Protein AF-A0A7J6JL37-F1 (afdb_monomer_lite)

Foldseek 3Di:
DLVVVCVVCVVVCVPDDADPQAWQKAKPQGGLQVFDAPDPPDRGHRDPVRVSRSQVRRPRNVVVVVVCVVVVHDIDMDTDRDDPVVVVVLVVLQVVVVVVVVVVLVVPQDPVDPVSVQCVVQDKDWDWDQDPVVRDIDTDDIFRDAPPTPDDPVVDDRPVCVCVRVVVVVPVDDDDDDDD

Organism: Colletotrichum fructicola (strain Nara gc5) (NCBI:txid1213859)

Sequence (180 aa):
MAEDLHDEIAPALSTLHFPPEGFFVRLDACSPKDGAHKVPGKISLHSVDEIILRLVTSGRCRAALEDCLDSMKTVELFFLPFDPRAQNAIIRRICQQAEHIRQQILADLKSEDENDRIMMAQGMSFDLLYDKDTRTVELVELNPFGVRSPCGSCLFQWIRDREVLYDENEKETVEFRVSY

Structure (mmCIF, N/CA/C/O backbone):
data_AF-A0A7J6JL37-F1
#
_entry.id   AF-A0A7J6JL37-F1
#
loop_
_atom_site.group_PDB
_atom_site.id
_atom_site.type_symbol
_atom_site.label_atom_id
_atom_site.label_alt_id
_atom_site.label_comp_id
_atom_site.label_asym_id
_atom_site.label_entity_id
_atom_site.label_seq_id
_atom_site.pdbx_PDB_ins_code
_atom_site.Cartn_x
_atom_site.Cartn_y
_atom_site.Cartn_z
_atom_si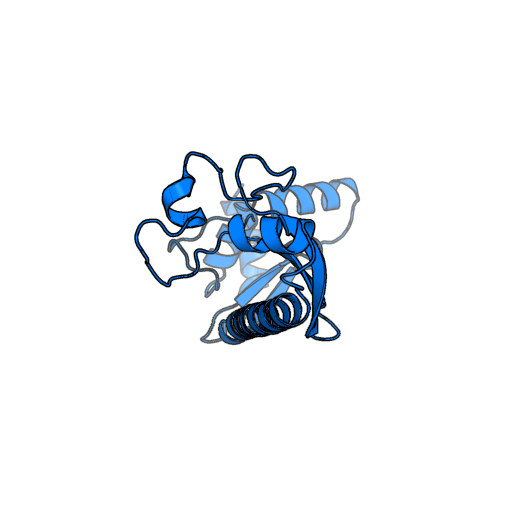te.occupancy
_atom_site.B_iso_or_equiv
_atom_site.auth_seq_id
_atom_site.auth_comp_id
_atom_site.auth_asym_id
_atom_site.auth_atom_id
_atom_site.pdbx_PDB_model_num
ATOM 1 N N . MET A 1 1 ? -23.858 12.704 21.040 1.00 52.47 1 MET A N 1
ATOM 2 C CA . MET A 1 1 ? -23.576 11.702 19.986 1.00 52.47 1 MET A CA 1
ATOM 3 C C . MET A 1 1 ? -22.281 10.935 20.244 1.00 52.47 1 MET A C 1
ATOM 5 O O . MET A 1 1 ? -22.341 9.721 20.315 1.00 52.47 1 MET A O 1
ATOM 9 N N . ALA A 1 2 ? -21.117 11.593 20.396 1.00 54.53 2 ALA A N 1
ATOM 10 C CA . ALA A 1 2 ? -19.869 10.888 20.742 1.00 54.53 2 ALA A CA 1
ATOM 11 C C . ALA A 1 2 ? -19.822 10.408 22.208 1.00 54.53 2 ALA A C 1
ATOM 13 O O . ALA A 1 2 ? -19.283 9.340 22.469 1.00 54.53 2 ALA A O 1
ATOM 14 N N . GLU A 1 3 ? -20.401 11.178 23.138 1.00 60.69 3 GLU A N 1
ATOM 15 C CA . GLU A 1 3 ? -20.552 10.783 24.549 1.00 60.69 3 GLU A CA 1
ATOM 16 C C . GLU A 1 3 ? -21.524 9.604 24.695 1.00 60.69 3 GLU A C 1
ATOM 18 O O . GLU A 1 3 ? -21.158 8.599 25.285 1.00 60.69 3 GLU A O 1
ATOM 23 N N . ASP A 1 4 ? -22.686 9.658 24.032 1.00 63.25 4 ASP A N 1
ATOM 24 C CA . ASP A 1 4 ? -23.671 8.561 24.060 1.00 63.25 4 ASP A CA 1
ATOM 25 C C . ASP A 1 4 ? -23.084 7.230 23.547 1.00 63.25 4 ASP A C 1
ATOM 27 O O . ASP A 1 4 ? -23.298 6.173 24.132 1.00 63.25 4 ASP A O 1
ATOM 31 N N . LEU A 1 5 ? -22.280 7.280 22.476 1.00 67.44 5 LEU A N 1
ATOM 32 C CA . LEU A 1 5 ? -21.619 6.088 21.941 1.00 67.44 5 LEU A CA 1
ATOM 33 C C . LEU A 1 5 ? -20.508 5.572 22.870 1.00 67.44 5 LEU A C 1
ATOM 35 O O . LEU A 1 5 ? -20.237 4.372 22.910 1.00 67.44 5 LEU A O 1
ATOM 39 N N . HIS A 1 6 ? -19.843 6.469 23.603 1.00 74.06 6 HIS A N 1
ATOM 40 C CA . HIS A 1 6 ? -18.856 6.077 24.607 1.00 74.06 6 HIS A CA 1
ATOM 41 C C . HIS A 1 6 ? -19.534 5.329 25.753 1.00 74.06 6 HIS A C 1
ATOM 43 O O . HIS A 1 6 ? -19.103 4.224 26.068 1.00 74.06 6 HIS A O 1
ATOM 49 N N . ASP A 1 7 ? -20.643 5.851 26.272 1.00 77.81 7 ASP A N 1
ATOM 50 C CA . ASP A 1 7 ? -21.394 5.231 27.368 1.00 77.81 7 ASP A CA 1
ATOM 51 C C . ASP A 1 7 ? -21.949 3.842 27.001 1.00 77.81 7 ASP A C 1
ATOM 53 O O . ASP A 1 7 ? -22.002 2.951 27.852 1.00 77.81 7 ASP A O 1
ATOM 57 N N . GLU A 1 8 ? -22.310 3.615 25.734 1.00 80.50 8 GLU A N 1
ATOM 58 C CA . GLU A 1 8 ? -22.810 2.317 25.259 1.00 80.50 8 GLU A CA 1
ATOM 59 C C . GLU A 1 8 ? -21.693 1.306 24.947 1.00 80.50 8 GLU A C 1
ATOM 61 O O . GLU A 1 8 ? -21.805 0.123 25.284 1.00 80.50 8 GLU A O 1
ATOM 66 N N . ILE A 1 9 ? -20.603 1.744 24.307 1.00 79.88 9 ILE A N 1
ATOM 67 C CA . ILE A 1 9 ? -19.547 0.843 23.816 1.00 79.88 9 ILE A CA 1
ATOM 68 C C . ILE A 1 9 ? -18.460 0.609 24.870 1.00 79.88 9 ILE A C 1
ATOM 70 O O . ILE A 1 9 ? -17.932 -0.502 24.976 1.00 79.88 9 ILE A O 1
ATOM 74 N N . ALA A 1 10 ? -18.109 1.618 25.671 1.00 83.56 10 ALA A N 1
ATOM 75 C CA . ALA A 1 10 ? -17.022 1.510 26.640 1.00 83.56 10 ALA A CA 1
ATOM 76 C C . ALA A 1 10 ? -17.220 0.366 27.652 1.00 83.56 10 ALA A C 1
ATOM 78 O O . ALA A 1 10 ? -16.242 -0.346 27.900 1.00 83.56 10 ALA A O 1
ATOM 79 N N . PRO A 1 11 ? -18.432 0.091 28.184 1.00 87.19 11 PRO A N 1
ATOM 80 C CA . PRO A 1 11 ? -18.655 -1.062 29.056 1.00 87.19 11 PRO A CA 1
ATOM 81 C C . PRO A 1 11 ? -18.328 -2.395 28.375 1.00 87.19 11 PRO A C 1
ATOM 83 O O . PRO A 1 11 ? -17.673 -3.241 28.985 1.00 87.19 11 PRO A O 1
ATOM 86 N N . ALA A 1 12 ? -18.704 -2.567 27.103 1.00 84.38 12 ALA A N 1
ATOM 87 C CA . ALA A 1 12 ? -18.429 -3.786 26.339 1.00 84.38 12 ALA A CA 1
ATOM 88 C C . ALA A 1 12 ? -16.930 -3.979 26.050 1.00 84.38 12 ALA A C 1
ATOM 90 O O . ALA A 1 12 ? -16.456 -5.108 25.937 1.00 84.38 12 ALA A O 1
ATOM 91 N N . LEU A 1 13 ? -16.173 -2.882 25.962 1.00 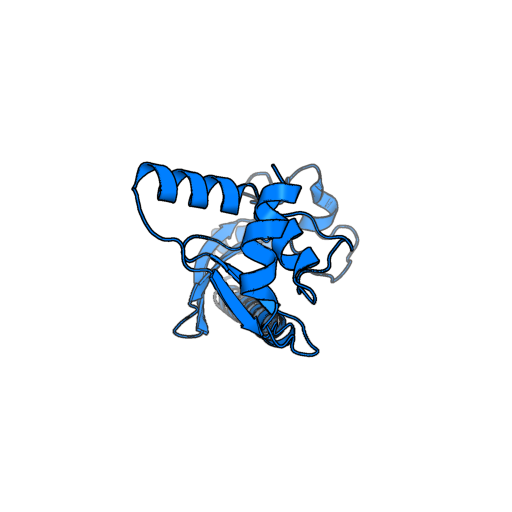87.31 13 LEU A N 1
ATOM 92 C CA . LEU A 1 13 ? -14.727 -2.901 25.731 1.00 87.31 13 LEU A CA 1
ATOM 93 C C . LEU A 1 13 ? -13.901 -2.886 27.027 1.00 87.31 13 LEU A C 1
ATOM 95 O O . LEU A 1 13 ? -12.692 -3.106 26.984 1.00 87.31 13 LEU A O 1
ATOM 99 N N . SER A 1 14 ? -14.530 -2.650 28.180 1.00 84.06 14 SER A N 1
ATOM 100 C CA . SER A 1 14 ? -13.848 -2.495 29.473 1.00 84.06 14 SER A CA 1
ATOM 101 C C . SER A 1 14 ? -13.103 -3.751 29.933 1.00 84.06 14 SER A C 1
ATOM 103 O O . SER A 1 14 ? -12.135 -3.656 30.684 1.00 84.06 14 SER A O 1
ATOM 105 N N . THR A 1 15 ? -13.512 -4.927 29.450 1.00 87.38 15 THR A N 1
ATOM 106 C CA . THR A 1 15 ? -12.888 -6.218 29.769 1.00 87.38 15 THR A CA 1
ATOM 107 C C . THR A 1 15 ? -11.709 -6.563 28.856 1.00 87.38 15 THR A C 1
ATOM 109 O O . THR A 1 15 ? -11.147 -7.654 28.973 1.00 87.38 15 THR A O 1
ATOM 112 N N . LEU A 1 16 ? -11.341 -5.687 27.915 1.00 89.94 16 LEU A N 1
ATOM 113 C CA . LEU A 1 16 ? -10.196 -5.913 27.037 1.00 89.94 16 LEU A CA 1
ATOM 114 C C . LEU A 1 16 ? -8.883 -5.855 27.822 1.00 89.94 16 LEU A C 1
ATOM 116 O O . LEU A 1 16 ? -8.544 -4.849 28.444 1.00 89.94 16 LEU A O 1
ATOM 120 N N . HIS A 1 17 ? -8.092 -6.919 27.710 1.00 92.44 17 HIS A N 1
ATOM 121 C CA . HIS A 1 17 ? -6.711 -6.931 28.179 1.00 92.44 17 HIS A CA 1
ATOM 122 C C . HIS A 1 17 ? -5.791 -6.433 27.066 1.00 92.44 17 HIS A C 1
ATOM 124 O O . HIS A 1 17 ? -5.578 -7.128 26.074 1.00 92.44 17 HIS A O 1
ATOM 130 N N . PHE A 1 18 ? -5.248 -5.228 27.230 1.00 92.44 18 PHE A N 1
ATOM 131 C CA . PHE A 1 18 ? -4.352 -4.626 26.247 1.00 92.44 18 PHE A CA 1
ATOM 132 C C . PHE A 1 18 ? -2.961 -5.266 26.316 1.00 92.44 18 PHE A C 1
ATOM 134 O O . PHE A 1 18 ? -2.345 -5.260 27.387 1.00 92.44 18 PHE A O 1
ATOM 141 N N . PRO A 1 19 ? -2.436 -5.801 25.201 1.00 91.81 19 PRO A N 1
ATOM 142 C CA . PRO A 1 19 ? -1.064 -6.274 25.166 1.00 91.81 19 PRO A CA 1
ATOM 143 C C . PRO A 1 19 ? -0.088 -5.079 25.161 1.00 91.81 19 PRO A C 1
ATOM 145 O O . PRO A 1 19 ? -0.471 -3.984 24.737 1.00 91.81 19 PRO A O 1
ATOM 148 N N . PRO A 1 20 ? 1.177 -5.257 25.591 1.00 89.56 20 PRO A N 1
ATOM 149 C CA . PRO A 1 20 ? 2.173 -4.178 25.631 1.00 89.56 20 PRO A CA 1
ATOM 150 C C . PRO A 1 20 ? 2.395 -3.467 24.288 1.00 89.56 20 PRO A C 1
ATOM 152 O O . PRO A 1 20 ? 2.701 -2.278 24.246 1.00 89.56 20 PRO A O 1
ATOM 155 N N . GLU A 1 21 ? 2.251 -4.189 23.182 1.00 86.94 21 GLU A N 1
ATOM 156 C CA . GLU A 1 21 ? 2.358 -3.686 21.813 1.00 86.94 21 GLU A CA 1
ATOM 157 C C . GLU A 1 21 ? 1.120 -2.892 21.342 1.00 86.94 21 GLU A C 1
ATOM 159 O O . GLU A 1 21 ? 1.200 -2.127 20.373 1.00 86.94 21 GLU A O 1
ATOM 164 N N . GLY A 1 22 ? 0.004 -3.001 22.066 1.00 92.44 22 GLY A N 1
ATOM 165 C CA . GLY A 1 22 ? -1.302 -2.444 21.724 1.00 92.44 22 GLY A CA 1
ATOM 166 C C . GLY A 1 22 ? -2.086 -3.317 20.745 1.00 92.44 22 GLY A C 1
ATOM 167 O O . GLY A 1 22 ? -1.633 -4.371 20.306 1.00 92.44 22 GLY A O 1
ATOM 168 N N . PHE A 1 23 ? -3.283 -2.873 20.380 1.00 92.56 23 PHE A N 1
ATOM 169 C CA . PHE A 1 23 ? -4.135 -3.542 19.405 1.00 92.56 23 PHE A CA 1
ATOM 170 C C . PHE A 1 23 ? -4.086 -2.871 18.031 1.00 92.56 23 PHE A C 1
ATOM 172 O O . PHE A 1 23 ? -4.043 -1.644 17.906 1.00 92.56 23 PHE A O 1
ATOM 179 N N . PHE A 1 24 ? -4.170 -3.698 16.993 1.00 90.62 24 PHE A N 1
ATOM 180 C CA . PHE A 1 24 ? -4.738 -3.346 15.703 1.00 90.62 24 PHE A CA 1
ATOM 181 C C . PHE A 1 24 ? -6.228 -3.699 15.725 1.00 90.62 24 PHE A C 1
ATOM 183 O O . PHE A 1 24 ? -6.597 -4.863 15.888 1.00 90.62 24 PHE A O 1
ATOM 190 N N . VAL A 1 25 ? -7.076 -2.686 15.565 1.00 90.88 25 VAL A N 1
ATOM 191 C CA . VAL A 1 25 ? -8.534 -2.846 15.564 1.00 90.88 25 VAL A CA 1
ATOM 192 C C . VAL A 1 25 ? -9.068 -2.715 14.147 1.00 90.88 25 VAL A C 1
ATOM 194 O O . VAL A 1 25 ? -8.570 -1.903 13.361 1.00 90.88 25 VAL A O 1
ATOM 197 N N . ARG A 1 26 ? -10.076 -3.514 13.801 1.00 93.38 26 ARG A N 1
ATOM 198 C CA . ARG A 1 26 ? -10.789 -3.404 12.526 1.00 93.38 26 ARG A CA 1
ATOM 199 C C . ARG A 1 26 ? -12.223 -3.899 12.637 1.00 93.38 26 ARG A C 1
ATOM 201 O O . ARG A 1 26 ? -12.514 -4.764 13.455 1.00 93.38 26 ARG A O 1
ATOM 208 N N . LEU A 1 27 ? -13.065 -3.390 11.752 1.00 92.06 27 LEU A N 1
ATOM 209 C CA . LEU A 1 27 ? -14.316 -4.032 11.383 1.00 92.06 27 LEU A CA 1
ATOM 210 C C . LEU A 1 27 ? -14.033 -5.185 10.404 1.00 92.06 27 LEU A C 1
ATOM 212 O O . LEU A 1 27 ? -12.929 -5.305 9.844 1.00 92.06 27 LEU A O 1
ATOM 216 N N . ASP A 1 28 ? -15.039 -6.011 10.166 1.00 88.25 28 ASP A N 1
ATOM 217 C CA . ASP A 1 28 ? -15.080 -6.977 9.067 1.00 88.25 28 ASP A CA 1
ATOM 218 C C . ASP A 1 28 ? -14.755 -6.303 7.719 1.00 88.25 28 ASP A C 1
ATOM 220 O O . ASP A 1 28 ? -13.791 -6.690 7.046 1.00 88.25 28 ASP A O 1
ATOM 224 N N . ALA A 1 29 ? -15.446 -5.209 7.392 1.00 86.25 29 ALA A N 1
ATOM 225 C CA . ALA A 1 29 ? -15.321 -4.507 6.117 1.00 86.25 29 ALA A CA 1
ATOM 226 C C . ALA A 1 29 ? -14.062 -3.625 6.004 1.00 86.25 29 ALA A C 1
ATOM 228 O O . ALA A 1 29 ? -13.511 -3.450 4.914 1.00 86.25 29 ALA A O 1
ATOM 229 N N . CYS A 1 30 ? -13.569 -3.046 7.107 1.00 86.38 30 CYS A N 1
ATOM 230 C CA . CYS A 1 30 ? -12.476 -2.071 7.042 1.00 86.38 30 CYS A CA 1
ATOM 231 C C . CYS A 1 30 ? -11.680 -1.911 8.343 1.00 86.38 30 CYS A C 1
ATOM 233 O O . CYS A 1 30 ? -12.139 -2.223 9.431 1.00 86.38 30 CYS A O 1
ATOM 235 N N . SER A 1 31 ? -10.484 -1.325 8.239 1.00 88.12 31 SER A N 1
ATOM 236 C CA . SER A 1 31 ? -9.704 -0.847 9.392 1.00 88.12 31 SER A CA 1
ATOM 237 C C . SER A 1 31 ? -9.827 0.679 9.517 1.00 88.12 31 SER A C 1
ATOM 239 O O . SER A 1 31 ? -9.707 1.352 8.486 1.00 88.12 31 SER A O 1
ATOM 241 N N . PRO A 1 32 ? -9.972 1.239 10.734 1.00 90.69 32 PRO A N 1
ATOM 242 C CA . PRO A 1 32 ? -10.157 2.668 10.971 1.00 90.69 32 PRO A CA 1
ATOM 243 C C . PRO A 1 32 ? -8.841 3.458 10.897 1.00 90.69 32 PRO A C 1
ATOM 245 O O . PRO A 1 32 ? -8.641 4.418 11.629 1.00 90.69 32 PRO A O 1
ATOM 248 N N . LYS A 1 33 ? -7.882 3.030 10.071 1.00 84.94 33 LYS A N 1
ATOM 249 C CA . LYS A 1 33 ? -6.519 3.590 10.002 1.00 84.94 33 LYS A CA 1
ATOM 250 C C . LYS A 1 33 ? -6.479 5.086 9.637 1.00 84.94 33 LYS A C 1
ATOM 252 O O . LYS A 1 33 ? -5.521 5.762 9.998 1.00 84.94 33 LYS A O 1
ATOM 257 N N . ASP A 1 34 ? -7.516 5.581 8.965 1.00 84.88 34 ASP A N 1
ATOM 258 C CA . ASP A 1 34 ? -7.767 6.988 8.619 1.00 84.88 34 ASP A CA 1
ATOM 259 C C . ASP A 1 34 ? -8.355 7.809 9.780 1.00 84.88 34 ASP A C 1
ATOM 261 O O . ASP A 1 34 ? -8.358 9.036 9.729 1.00 84.88 34 ASP A O 1
ATOM 265 N N . GLY A 1 35 ? -8.837 7.146 10.834 1.00 87.06 35 GLY A N 1
ATOM 266 C CA . GLY A 1 35 ? -9.336 7.801 12.035 1.00 87.06 35 GLY A CA 1
ATOM 267 C C . GLY A 1 35 ? -8.232 8.529 12.802 1.00 87.06 35 GLY A C 1
ATOM 268 O O . GLY A 1 35 ? -7.050 8.164 12.750 1.00 87.06 35 GLY A O 1
ATOM 269 N N . ALA A 1 36 ? -8.637 9.541 13.561 1.00 88.69 36 ALA A N 1
ATOM 270 C CA . ALA A 1 36 ? -7.770 10.378 14.369 1.00 88.69 36 ALA A CA 1
ATOM 271 C C . ALA A 1 36 ? -7.030 9.579 15.450 1.00 88.69 36 ALA A C 1
ATOM 273 O O . ALA A 1 36 ? -7.523 8.593 16.001 1.00 88.69 36 ALA A O 1
ATOM 274 N N . HIS A 1 37 ? -5.840 10.062 15.797 1.00 86.25 37 HIS A N 1
ATOM 275 C CA . HIS A 1 37 ? -5.043 9.524 16.887 1.00 86.25 37 HIS A CA 1
ATOM 276 C C . HIS A 1 37 ? -4.523 10.660 17.766 1.00 86.25 37 HIS A C 1
ATOM 278 O O . HIS A 1 37 ? -4.131 11.706 17.253 1.00 86.25 37 HIS A O 1
ATOM 284 N N . LYS A 1 38 ? -4.480 10.451 19.091 1.00 82.12 38 LYS A N 1
ATOM 285 C CA . LYS A 1 38 ? -3.964 11.459 20.040 1.00 82.12 38 LYS A CA 1
ATOM 286 C C . LYS A 1 38 ? -2.484 11.781 19.796 1.00 82.12 38 LYS A C 1
ATOM 288 O O . LYS A 1 38 ? -2.035 12.889 20.057 1.00 82.12 38 LYS A O 1
ATOM 293 N N . VAL A 1 39 ? -1.739 10.801 19.284 1.00 79.19 39 VAL A N 1
ATOM 294 C CA . VAL A 1 39 ? -0.323 10.920 18.910 1.00 79.19 39 VAL A CA 1
ATOM 295 C C . VAL A 1 39 ? -0.188 10.742 17.393 1.00 79.19 39 VAL A C 1
ATOM 297 O O . VAL A 1 39 ? -0.487 9.644 16.914 1.00 79.19 39 VAL A O 1
ATOM 300 N N . PRO A 1 40 ? 0.258 11.761 16.634 1.00 72.50 40 PRO A N 1
ATOM 301 C CA . PRO A 1 40 ? 0.489 11.639 15.195 1.00 72.50 40 PRO A CA 1
ATOM 302 C C . PRO A 1 40 ? 1.436 10.479 14.857 1.00 72.50 40 PRO A C 1
ATOM 304 O O . PRO A 1 40 ? 2.432 10.262 15.542 1.00 72.50 40 PRO A O 1
ATOM 307 N N . GLY A 1 41 ? 1.115 9.709 13.815 1.00 70.69 41 GLY A N 1
ATOM 308 C CA . GLY A 1 41 ? 1.929 8.575 13.351 1.00 70.69 41 GLY A CA 1
ATOM 309 C C . GLY A 1 41 ? 1.819 7.287 14.180 1.00 70.69 41 GLY A C 1
ATOM 310 O O . GLY A 1 41 ? 2.239 6.232 13.709 1.00 70.69 41 GLY A O 1
ATOM 311 N N . LYS A 1 42 ? 1.214 7.315 15.376 1.00 80.06 42 LYS A N 1
ATOM 312 C CA . LYS A 1 42 ? 0.947 6.095 16.152 1.00 80.06 42 LYS A CA 1
ATOM 313 C C . LYS A 1 42 ? -0.289 5.379 15.591 1.00 80.06 42 LYS A C 1
ATOM 315 O O . LYS A 1 42 ? -1.341 5.983 15.380 1.00 80.06 42 LYS A O 1
ATOM 320 N N . ILE A 1 43 ? -0.141 4.083 15.322 1.00 80.12 43 ILE A N 1
ATOM 321 C CA . ILE A 1 43 ? -1.185 3.238 14.713 1.00 80.12 43 ILE A CA 1
ATOM 322 C C . ILE A 1 43 ? -1.694 2.124 15.634 1.00 80.12 43 ILE A C 1
ATOM 324 O O . ILE A 1 43 ? -2.765 1.584 15.375 1.00 80.12 43 ILE A O 1
ATOM 328 N N . SER A 1 44 ? -0.971 1.812 16.713 1.00 90.38 44 SER A N 1
ATOM 329 C CA . SER A 1 44 ? -1.411 0.858 17.733 1.00 90.38 44 SER A CA 1
ATOM 330 C C . SER A 1 44 ? -2.239 1.534 18.819 1.00 90.38 44 SER A C 1
ATOM 332 O O . SER A 1 44 ? -1.941 2.662 19.215 1.00 90.38 44 SER A O 1
ATOM 334 N N . LEU A 1 45 ? -3.268 0.835 19.301 1.00 92.69 45 LEU A N 1
ATOM 335 C CA . LEU A 1 45 ? -4.254 1.353 20.251 1.00 92.69 45 LEU A CA 1
ATOM 336 C C . LEU A 1 45 ? -4.081 0.680 21.618 1.00 92.69 45 LEU A C 1
ATOM 338 O O . LEU A 1 45 ? -4.034 -0.543 21.715 1.00 92.69 45 LEU A O 1
ATOM 342 N N . HIS A 1 46 ? -3.971 1.480 22.671 1.00 93.56 46 HIS A N 1
ATOM 343 C CA . HIS A 1 46 ? -3.586 1.068 24.029 1.00 93.56 46 HIS A CA 1
ATOM 344 C C . HIS A 1 46 ? -4.668 1.356 25.070 1.00 93.56 46 HIS A C 1
ATOM 346 O O . HIS A 1 46 ? -4.468 1.102 26.255 1.00 93.56 46 HIS A O 1
ATOM 352 N N . SER A 1 47 ? -5.808 1.903 24.654 1.00 92.44 47 SER A N 1
ATOM 353 C CA . SER A 1 47 ? -6.948 2.123 25.537 1.00 92.44 47 SER A CA 1
ATOM 354 C C . SER A 1 47 ? -8.272 2.070 24.785 1.00 92.44 47 SER A C 1
ATOM 356 O O . SER A 1 47 ? -8.327 2.243 23.566 1.00 92.44 47 SER A O 1
ATOM 358 N N . VAL A 1 48 ? -9.355 1.866 25.538 1.00 92.25 48 VAL A N 1
ATOM 359 C CA . VAL A 1 48 ? -10.730 1.917 25.023 1.00 92.25 48 VAL A CA 1
ATOM 360 C C . VAL A 1 48 ? -11.022 3.279 24.388 1.00 92.25 48 VAL A C 1
ATOM 362 O O . VAL A 1 48 ? -11.571 3.333 23.292 1.00 92.25 48 VAL A O 1
ATOM 365 N N . ASP A 1 49 ? -10.560 4.373 24.998 1.00 90.69 49 ASP A N 1
ATOM 366 C CA . ASP A 1 49 ? -10.720 5.720 24.437 1.00 90.69 49 ASP A CA 1
ATOM 367 C C . ASP A 1 49 ? -10.005 5.891 23.095 1.00 90.69 49 ASP A C 1
ATOM 369 O O . ASP A 1 49 ? -10.529 6.550 22.199 1.00 90.69 49 ASP A O 1
ATOM 373 N N . GLU A 1 50 ? -8.799 5.328 22.943 1.00 91.88 50 GLU A N 1
ATOM 374 C CA . GLU A 1 50 ? -8.086 5.352 21.662 1.00 91.88 50 GLU A CA 1
ATOM 375 C C . GLU A 1 50 ? -8.860 4.564 20.595 1.00 91.88 50 GLU A C 1
ATOM 377 O O . GLU A 1 50 ? -8.934 5.011 19.451 1.00 91.88 50 GLU A O 1
ATOM 382 N N . ILE A 1 51 ? -9.485 3.441 20.965 1.00 92.12 51 ILE A N 1
ATOM 383 C CA . ILE A 1 51 ? -10.324 2.630 20.070 1.00 92.12 51 ILE A CA 1
ATOM 384 C C . ILE A 1 51 ? -11.572 3.397 19.640 1.00 92.12 51 ILE A C 1
ATOM 386 O O . ILE A 1 51 ? -11.815 3.532 18.440 1.00 92.12 51 ILE A O 1
ATOM 390 N N . ILE A 1 52 ? -12.332 3.932 20.596 1.00 90.94 52 ILE A N 1
ATOM 391 C CA . ILE A 1 52 ? -13.564 4.678 20.321 1.00 90.94 52 ILE A CA 1
ATOM 392 C C . ILE A 1 52 ? -13.242 5.897 19.463 1.00 90.94 52 ILE A C 1
ATOM 394 O O . ILE A 1 52 ? -13.829 6.048 18.394 1.00 90.94 52 ILE A O 1
ATOM 398 N N . LEU A 1 53 ? -12.256 6.712 19.861 1.00 91.38 53 LEU A N 1
ATOM 399 C CA . LEU A 1 53 ? -11.830 7.882 19.091 1.00 91.38 53 LEU A CA 1
ATOM 400 C C . LEU A 1 53 ? -11.496 7.499 17.649 1.00 91.38 53 LEU A C 1
ATOM 402 O O . LEU A 1 53 ? -11.932 8.173 16.715 1.00 91.38 53 LEU A O 1
ATOM 406 N N . ARG A 1 54 ? -10.742 6.413 17.458 1.00 91.62 54 ARG A N 1
ATOM 407 C CA . ARG A 1 54 ? -10.319 5.973 16.132 1.00 91.62 54 ARG A CA 1
ATOM 408 C C . ARG A 1 54 ? -11.500 5.516 15.274 1.00 91.62 54 ARG A C 1
ATOM 410 O O . ARG A 1 54 ? -11.566 5.887 14.105 1.00 91.62 54 ARG A O 1
ATOM 417 N N . LEU A 1 55 ? -12.430 4.750 15.842 1.00 91.06 55 LEU A N 1
ATOM 418 C CA . LEU A 1 55 ? -13.620 4.267 15.137 1.00 91.06 55 LEU A CA 1
ATOM 419 C C . LEU A 1 55 ? -14.547 5.421 14.733 1.00 91.06 55 LEU A C 1
ATOM 421 O O . LEU A 1 55 ? -14.922 5.511 13.566 1.00 91.06 55 LEU A O 1
ATOM 425 N N . VAL A 1 56 ? -14.870 6.336 15.655 1.00 90.62 56 VAL A N 1
ATOM 426 C CA . VAL A 1 56 ? -15.861 7.407 15.405 1.00 90.62 56 VAL A CA 1
ATOM 427 C C . VAL A 1 56 ? -15.361 8.501 14.465 1.00 90.62 56 VAL A C 1
ATOM 429 O O . VAL A 1 56 ? -16.154 9.214 13.848 1.00 90.62 56 VAL A O 1
ATOM 432 N N . THR A 1 57 ? -14.042 8.651 14.346 1.00 91.94 57 THR A N 1
ATOM 433 C CA . THR A 1 57 ? -13.422 9.645 13.457 1.00 91.94 57 THR A CA 1
ATOM 434 C C . THR A 1 57 ? -13.002 9.074 12.105 1.00 91.94 57 THR A C 1
ATOM 436 O O . THR A 1 57 ? -12.650 9.848 11.219 1.00 91.94 57 THR A O 1
ATOM 439 N N . SER A 1 58 ? -13.057 7.753 11.915 1.00 92.75 58 SER A N 1
ATOM 440 C CA . SER A 1 58 ? -12.763 7.116 10.629 1.00 92.75 58 SER A CA 1
ATOM 441 C C . SER A 1 58 ? -13.942 7.269 9.666 1.00 92.75 58 SER A C 1
ATOM 443 O O . SER A 1 58 ? -15.065 6.846 9.953 1.00 92.75 58 SER A O 1
ATOM 445 N N . GLY A 1 59 ? -13.682 7.835 8.486 1.00 91.75 59 GLY A N 1
ATOM 446 C CA . GLY A 1 59 ? -14.670 7.909 7.409 1.00 91.75 59 GLY A CA 1
ATOM 447 C C . GLY A 1 59 ? -14.995 6.526 6.844 1.00 91.75 59 GLY A C 1
ATOM 448 O O . GLY A 1 59 ? -16.135 6.266 6.466 1.00 91.75 59 GLY A O 1
ATOM 449 N N . ARG A 1 60 ? -14.018 5.611 6.860 1.00 90.75 60 ARG A N 1
ATOM 450 C CA . ARG A 1 60 ? -14.190 4.218 6.417 1.00 90.75 60 ARG A CA 1
ATOM 451 C C . ARG A 1 60 ? -15.128 3.445 7.338 1.00 90.75 60 ARG A C 1
ATOM 453 O O . ARG A 1 60 ? -16.029 2.771 6.852 1.00 90.75 60 ARG A O 1
ATOM 460 N N . CYS A 1 61 ? -14.945 3.571 8.653 1.00 93.06 61 CYS A N 1
ATOM 461 C CA . CYS A 1 61 ? -15.854 2.950 9.613 1.00 93.06 61 CYS A CA 1
ATOM 462 C C . CYS A 1 61 ? -17.246 3.562 9.552 1.00 93.06 61 CYS A C 1
ATOM 464 O O . CYS A 1 61 ? -18.209 2.811 9.609 1.00 93.06 61 CYS A O 1
ATOM 466 N N . ARG A 1 62 ? -17.369 4.883 9.368 1.00 92.62 62 ARG A N 1
ATOM 467 C CA . ARG A 1 62 ? -18.679 5.510 9.155 1.00 92.62 62 ARG A CA 1
ATOM 468 C C . ARG A 1 62 ? -19.411 4.887 7.967 1.00 92.62 62 ARG A C 1
ATOM 470 O O . ARG A 1 62 ? -20.516 4.401 8.151 1.00 92.62 62 ARG A O 1
ATOM 477 N N . ALA A 1 63 ? -18.767 4.831 6.801 1.00 91.00 63 ALA A N 1
ATOM 478 C CA . ALA A 1 63 ? -19.372 4.256 5.602 1.00 91.00 63 ALA A CA 1
ATOM 479 C C . ALA A 1 63 ? -19.750 2.775 5.787 1.00 91.00 63 ALA A C 1
ATOM 481 O O . ALA A 1 63 ? -20.825 2.355 5.375 1.00 91.00 63 ALA A O 1
ATOM 482 N N . ALA A 1 64 ? -18.890 1.984 6.439 1.00 90.88 64 ALA A N 1
ATOM 483 C CA . ALA A 1 64 ? -19.176 0.577 6.719 1.00 90.88 64 ALA A CA 1
ATOM 484 C C . ALA A 1 64 ? -20.359 0.394 7.686 1.00 90.88 64 ALA A C 1
ATOM 486 O O . ALA A 1 64 ? -21.180 -0.499 7.495 1.00 90.88 64 ALA A O 1
ATOM 487 N N . LEU A 1 65 ? -20.455 1.234 8.720 1.00 90.19 65 LEU A N 1
ATOM 488 C CA . LEU A 1 65 ? -21.555 1.194 9.683 1.00 90.19 65 LEU A CA 1
ATOM 489 C C . LEU A 1 65 ? -22.873 1.673 9.060 1.00 90.19 65 LEU A C 1
ATOM 491 O O . LEU A 1 65 ? -23.905 1.072 9.334 1.00 90.19 65 LEU A O 1
ATOM 495 N N . GLU A 1 66 ? -22.843 2.701 8.208 1.00 92.06 66 GLU A N 1
ATOM 496 C CA . GLU A 1 66 ? -24.005 3.158 7.431 1.00 92.06 66 GLU A CA 1
ATOM 497 C C . GLU A 1 66 ? -24.537 2.036 6.523 1.00 92.06 66 GLU A C 1
ATOM 499 O O . GLU A 1 66 ? -25.723 1.722 6.583 1.00 92.06 66 GLU A O 1
ATOM 504 N N . ASP A 1 67 ? -23.661 1.340 5.789 1.00 90.38 67 ASP A N 1
ATOM 505 C CA . ASP A 1 67 ? -24.049 0.185 4.961 1.00 90.38 67 ASP A CA 1
ATOM 506 C C . ASP A 1 67 ? -24.639 -0.970 5.792 1.00 90.38 67 ASP A C 1
ATOM 508 O O . ASP A 1 67 ? -25.621 -1.605 5.394 1.00 90.38 67 ASP A O 1
ATOM 512 N N . CYS A 1 68 ? -24.081 -1.226 6.981 1.00 90.62 68 CYS A N 1
ATOM 513 C CA . CYS A 1 68 ? -24.616 -2.229 7.903 1.00 90.62 68 CYS A CA 1
ATOM 514 C C . CYS A 1 68 ? -26.008 -1.852 8.421 1.00 90.62 68 CYS A C 1
ATOM 516 O O . CYS A 1 68 ? -26.869 -2.727 8.513 1.00 90.62 68 CYS A O 1
ATOM 518 N N . LEU A 1 69 ? -26.239 -0.574 8.736 1.00 90.12 69 LEU A N 1
ATOM 519 C CA . LEU A 1 69 ? -27.540 -0.069 9.177 1.00 90.12 69 LEU A CA 1
ATOM 520 C C . LEU A 1 69 ? -28.583 -0.184 8.062 1.00 90.12 69 LEU A C 1
ATOM 522 O O . LEU A 1 69 ? -29.664 -0.723 8.301 1.00 90.12 69 LEU A O 1
ATOM 526 N N . ASP A 1 70 ? -28.239 0.236 6.845 1.00 91.38 70 ASP A N 1
ATOM 527 C CA . ASP A 1 70 ? -29.121 0.145 5.676 1.00 91.38 70 ASP A CA 1
ATOM 528 C C . ASP A 1 70 ? -29.457 -1.313 5.334 1.00 91.38 70 ASP A C 1
ATOM 530 O O . ASP A 1 70 ? -30.595 -1.649 4.995 1.00 91.38 70 ASP A O 1
ATOM 534 N N . SER A 1 71 ? -28.475 -2.205 5.475 1.00 91.38 71 SER A N 1
ATOM 535 C CA . SER A 1 71 ? -28.619 -3.637 5.202 1.00 91.38 71 SER A CA 1
ATOM 536 C C . SER A 1 71 ? -29.150 -4.456 6.385 1.00 91.38 71 SER A C 1
ATOM 538 O O . SER A 1 71 ? -29.313 -5.670 6.237 1.00 91.38 71 SER A O 1
ATOM 540 N N . MET A 1 72 ? -29.388 -3.844 7.551 1.00 91.00 72 MET A N 1
ATOM 541 C CA . MET A 1 72 ? -29.743 -4.526 8.808 1.00 91.00 72 MET A CA 1
ATOM 542 C C . MET A 1 72 ? -28.794 -5.689 9.160 1.00 91.00 72 MET A C 1
ATOM 544 O O . MET A 1 72 ? -29.222 -6.761 9.598 1.00 91.00 72 MET A O 1
ATOM 548 N N . LYS A 1 73 ? -27.490 -5.493 8.944 1.00 90.62 73 LYS A N 1
ATOM 549 C CA . LYS A 1 73 ? -26.436 -6.466 9.255 1.00 90.62 73 LYS A CA 1
ATOM 550 C C . LYS A 1 73 ? -25.715 -6.098 10.542 1.00 90.62 73 LYS A C 1
ATOM 552 O O . LYS A 1 73 ? -25.557 -4.930 10.886 1.00 90.62 73 LYS A O 1
ATOM 557 N N . THR A 1 74 ? -25.240 -7.119 11.242 1.00 87.88 74 THR A N 1
ATOM 558 C CA . THR A 1 74 ? -24.321 -6.940 12.366 1.00 87.88 74 THR A CA 1
ATOM 559 C C . THR A 1 74 ? -22.923 -6.636 11.853 1.00 87.88 74 THR A C 1
ATOM 561 O O . THR A 1 74 ? -22.483 -7.250 10.884 1.00 87.88 74 THR A O 1
ATOM 564 N N . VAL A 1 75 ? -22.212 -5.759 12.554 1.00 86.56 75 VAL A N 1
ATOM 565 C CA . VAL A 1 75 ? -20.789 -5.504 12.327 1.00 86.56 75 VAL A CA 1
ATOM 566 C C . VAL A 1 75 ? -19.964 -6.258 13.368 1.00 86.56 75 VAL A C 1
ATOM 568 O O . VAL A 1 75 ? -20.297 -6.256 14.554 1.00 86.56 75 VAL A O 1
ATOM 571 N N . GLU A 1 76 ? -18.880 -6.897 12.941 1.00 90.88 76 GLU A N 1
ATOM 572 C CA . GLU A 1 76 ? -17.933 -7.538 13.854 1.00 90.88 76 GLU A CA 1
ATOM 573 C C . GLU A 1 76 ? -16.727 -6.630 14.098 1.00 90.88 76 GLU A C 1
ATOM 575 O O . GLU A 1 76 ? -16.159 -6.065 13.163 1.00 90.88 76 GLU A O 1
ATOM 580 N N . LEU A 1 77 ? -16.318 -6.503 15.363 1.00 91.00 77 LEU A N 1
ATOM 581 C CA . LEU A 1 77 ? -15.148 -5.730 15.772 1.00 91.00 77 LEU A CA 1
ATOM 582 C C . LEU A 1 77 ? -14.036 -6.680 16.227 1.00 91.00 77 LEU A C 1
ATOM 584 O O . LEU A 1 77 ? -14.168 -7.387 17.225 1.00 91.00 77 LEU A O 1
ATOM 588 N N . PHE A 1 78 ? -12.925 -6.678 15.497 1.00 91.88 78 PHE A N 1
ATOM 589 C CA . PHE A 1 78 ? -11.783 -7.553 15.741 1.00 91.88 78 PHE A CA 1
ATOM 590 C C . PHE A 1 78 ? -10.660 -6.812 16.466 1.00 91.88 78 PHE A C 1
ATOM 592 O O . PHE A 1 78 ? -10.275 -5.706 16.072 1.00 91.88 78 PHE A O 1
ATOM 599 N N . PHE A 1 79 ? -10.079 -7.477 17.468 1.00 92.31 79 PHE A N 1
ATOM 600 C CA . PHE A 1 79 ? -8.921 -7.012 18.233 1.00 92.31 79 PHE A CA 1
ATOM 601 C C . PHE A 1 79 ? -7.746 -7.956 17.996 1.00 92.31 79 PHE A C 1
ATOM 603 O O . PHE A 1 79 ? -7.780 -9.120 18.393 1.00 92.31 79 PHE A O 1
ATOM 610 N N . LEU A 1 80 ? -6.707 -7.463 17.331 1.00 88.69 80 LEU A N 1
ATOM 611 C CA . LEU A 1 80 ? -5.518 -8.239 16.990 1.00 88.69 80 LEU A CA 1
ATOM 612 C C . LEU A 1 80 ? -4.303 -7.621 17.687 1.00 88.69 80 LEU A C 1
ATOM 614 O O . LEU A 1 80 ? -4.150 -6.401 17.596 1.00 88.69 80 LEU A O 1
ATOM 618 N N . PRO A 1 81 ? -3.434 -8.395 18.364 1.00 89.38 81 PRO A N 1
ATOM 619 C CA . PRO A 1 81 ? -2.182 -7.861 18.892 1.00 89.38 81 PRO A CA 1
ATOM 620 C C . PRO A 1 81 ? -1.408 -7.136 17.790 1.00 89.38 81 PRO A C 1
ATOM 622 O O . PRO A 1 81 ? -1.256 -7.644 16.675 1.00 89.38 81 PRO A O 1
ATOM 625 N N . PHE A 1 82 ? -0.984 -5.910 18.071 1.00 85.62 82 PHE A N 1
ATOM 626 C CA . PHE A 1 82 ? -0.309 -5.083 17.090 1.00 85.62 82 PHE A CA 1
ATOM 627 C C . PHE A 1 82 ? 1.119 -5.583 16.889 1.00 85.62 82 PHE A C 1
ATOM 629 O O . PHE A 1 82 ? 1.981 -5.372 17.731 1.00 85.62 82 PHE A O 1
ATOM 636 N N . ASP A 1 83 ? 1.398 -6.202 15.747 1.00 80.88 83 ASP A N 1
ATOM 637 C CA . ASP A 1 83 ? 2.754 -6.634 15.426 1.00 80.88 83 ASP A CA 1
ATOM 638 C C . ASP A 1 83 ? 3.442 -5.651 14.454 1.00 80.88 83 ASP A C 1
ATOM 640 O O . ASP A 1 83 ? 3.268 -5.759 13.232 1.00 80.88 83 ASP A O 1
ATOM 644 N N . PRO A 1 84 ? 4.274 -4.707 14.947 1.00 67.81 84 PRO A N 1
ATOM 645 C CA . PRO A 1 84 ? 5.065 -3.849 14.068 1.00 67.81 84 PRO A CA 1
ATOM 646 C C . PRO A 1 84 ? 6.095 -4.658 13.268 1.00 67.81 84 PRO A C 1
ATOM 648 O O . PRO A 1 84 ? 6.533 -4.228 12.200 1.00 67.81 84 PRO A O 1
ATOM 651 N N . ARG A 1 85 ? 6.504 -5.836 13.755 1.00 68.06 85 ARG A N 1
ATOM 652 C CA . ARG A 1 85 ? 7.458 -6.710 13.066 1.00 68.06 85 ARG A CA 1
ATOM 653 C C . ARG A 1 85 ? 6.803 -7.399 11.878 1.00 68.06 85 ARG A C 1
ATOM 655 O O . ARG A 1 85 ? 7.486 -7.555 10.873 1.00 68.06 85 ARG A O 1
ATOM 662 N N . ALA A 1 86 ? 5.515 -7.740 11.941 1.00 65.50 86 ALA A N 1
ATOM 663 C CA . ALA A 1 86 ? 4.788 -8.327 10.813 1.00 65.50 86 ALA A CA 1
ATOM 664 C C . ALA A 1 86 ? 4.742 -7.378 9.607 1.00 65.50 86 ALA A C 1
ATOM 666 O O . ALA A 1 86 ? 5.087 -7.781 8.496 1.00 65.50 86 ALA A O 1
ATOM 667 N N . GLN A 1 87 ? 4.394 -6.103 9.817 1.00 64.94 87 GLN A N 1
ATOM 668 C CA . GLN A 1 87 ? 4.410 -5.103 8.740 1.00 64.94 87 GLN A CA 1
ATOM 669 C C . GLN A 1 87 ? 5.828 -4.879 8.207 1.00 64.94 87 GLN A C 1
ATOM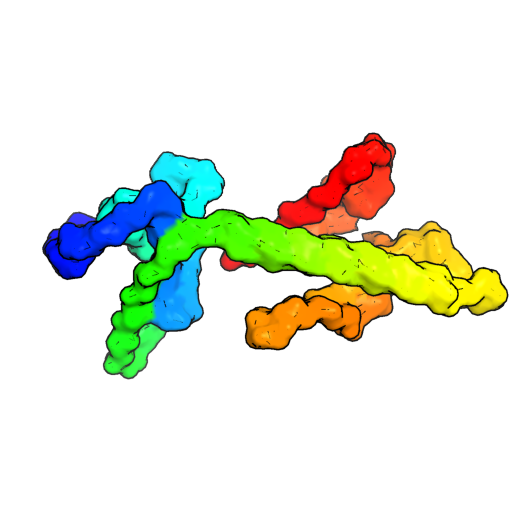 671 O O . GLN A 1 87 ? 6.046 -4.906 6.997 1.00 64.94 87 GLN A O 1
ATOM 676 N N . ASN A 1 88 ? 6.811 -4.756 9.103 1.00 71.44 88 ASN A N 1
ATOM 677 C CA . ASN A 1 88 ? 8.209 -4.605 8.709 1.00 71.44 88 ASN A CA 1
ATOM 678 C C . ASN A 1 88 ? 8.744 -5.829 7.951 1.00 71.44 88 ASN A C 1
ATOM 680 O O . ASN A 1 88 ? 9.561 -5.671 7.049 1.00 71.44 88 ASN A O 1
ATOM 684 N N . ALA A 1 89 ? 8.300 -7.043 8.279 1.00 77.25 89 ALA A N 1
ATOM 685 C CA . ALA A 1 89 ? 8.697 -8.264 7.586 1.00 77.25 89 ALA A CA 1
ATOM 686 C C . ALA A 1 89 ? 8.115 -8.328 6.169 1.00 77.25 89 ALA A C 1
ATOM 688 O O . ALA A 1 89 ? 8.834 -8.699 5.243 1.00 77.25 89 ALA A O 1
ATOM 689 N N . ILE A 1 90 ? 6.852 -7.925 5.990 1.00 81.31 90 ILE A N 1
ATOM 690 C CA . ILE A 1 90 ? 6.219 -7.837 4.667 1.00 81.31 90 ILE A CA 1
ATOM 691 C C . ILE A 1 90 ? 6.931 -6.787 3.813 1.00 81.31 90 ILE A C 1
ATOM 693 O O . ILE A 1 90 ? 7.359 -7.107 2.709 1.00 81.31 90 ILE A O 1
ATOM 697 N N . ILE A 1 91 ? 7.135 -5.574 4.340 1.00 81.19 91 ILE A N 1
ATOM 698 C CA . ILE A 1 91 ? 7.839 -4.497 3.625 1.00 81.19 91 ILE A CA 1
ATOM 699 C C . ILE A 1 91 ? 9.247 -4.951 3.233 1.00 81.19 91 ILE A C 1
ATOM 701 O O . ILE A 1 91 ? 9.618 -4.857 2.068 1.00 81.19 91 ILE A O 1
ATOM 705 N N . ARG A 1 92 ? 10.011 -5.527 4.171 1.00 83.50 92 ARG A N 1
ATOM 706 C CA . ARG A 1 92 ? 11.353 -6.059 3.883 1.00 83.50 92 ARG A CA 1
ATOM 707 C C . ARG A 1 92 ? 11.326 -7.125 2.797 1.00 83.50 92 ARG A C 1
ATOM 709 O O . ARG A 1 92 ? 12.182 -7.093 1.919 1.00 83.50 92 ARG A O 1
ATOM 716 N N . ARG A 1 93 ? 10.361 -8.048 2.837 1.00 87.44 93 ARG A N 1
ATOM 717 C CA . ARG A 1 93 ? 10.212 -9.081 1.807 1.00 87.44 93 ARG A CA 1
ATOM 718 C C . ARG A 1 93 ? 9.909 -8.459 0.445 1.00 87.44 93 ARG A C 1
ATOM 720 O O . ARG A 1 93 ? 10.562 -8.837 -0.519 1.00 87.44 93 ARG A O 1
ATOM 727 N N . ILE A 1 94 ? 8.982 -7.504 0.372 1.00 89.50 94 ILE A N 1
ATOM 728 C CA . ILE A 1 94 ? 8.657 -6.797 -0.873 1.00 89.50 94 ILE A CA 1
ATOM 729 C C . ILE A 1 94 ? 9.899 -6.089 -1.417 1.00 89.50 94 ILE A C 1
ATOM 731 O O . ILE A 1 94 ? 10.245 -6.313 -2.568 1.00 89.50 94 ILE A O 1
ATOM 735 N N . CYS A 1 95 ? 10.629 -5.326 -0.597 1.00 87.94 95 CYS A N 1
ATOM 736 C CA . CYS A 1 95 ? 11.849 -4.639 -1.035 1.00 87.94 95 CYS A CA 1
ATOM 737 C C . CYS A 1 95 ? 12.935 -5.612 -1.522 1.00 87.94 95 CYS A C 1
ATOM 739 O O . CYS A 1 95 ? 13.548 -5.382 -2.559 1.00 87.94 95 CYS A O 1
ATOM 741 N N . GLN A 1 96 ? 13.162 -6.717 -0.805 1.00 90.81 96 GLN A N 1
ATOM 742 C CA . GLN A 1 96 ? 14.145 -7.731 -1.202 1.00 90.81 96 GLN A CA 1
ATOM 743 C C . GLN A 1 96 ? 13.770 -8.418 -2.518 1.00 90.81 96 GLN A C 1
ATOM 745 O O . GLN A 1 96 ? 14.638 -8.662 -3.352 1.00 90.81 96 GLN A O 1
ATOM 750 N N . GLN A 1 97 ? 12.490 -8.744 -2.708 1.00 93.06 97 GLN A N 1
ATOM 751 C CA . GLN A 1 97 ? 12.017 -9.362 -3.945 1.00 93.06 97 GLN A CA 1
ATOM 752 C C . GLN A 1 97 ? 11.995 -8.369 -5.108 1.00 93.06 97 GLN A C 1
ATOM 754 O O . GLN A 1 97 ? 12.377 -8.747 -6.208 1.00 93.06 97 GLN A O 1
ATOM 759 N N . ALA A 1 98 ? 11.642 -7.105 -4.867 1.00 92.50 98 ALA A N 1
ATOM 760 C CA . ALA A 1 98 ? 11.729 -6.043 -5.864 1.00 92.50 98 ALA A CA 1
ATOM 761 C C . ALA A 1 98 ? 13.160 -5.902 -6.399 1.00 92.50 98 ALA A C 1
ATOM 763 O O . ALA A 1 98 ? 13.360 -5.870 -7.609 1.00 92.50 98 ALA A O 1
ATOM 764 N N . GLU A 1 99 ? 14.159 -5.899 -5.512 1.00 92.75 99 GLU A N 1
ATOM 765 C CA . GLU A 1 99 ? 15.565 -5.860 -5.920 1.00 92.75 99 GLU A CA 1
ATOM 766 C C . GL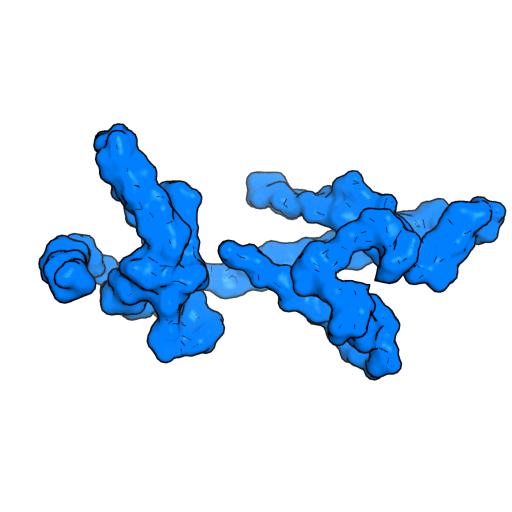U A 1 99 ? 15.979 -7.130 -6.674 1.00 92.75 99 GLU A C 1
ATOM 768 O O . GLU A 1 99 ? 16.667 -7.047 -7.688 1.00 92.75 99 GLU A O 1
ATOM 773 N N . HIS A 1 100 ? 15.529 -8.309 -6.236 1.00 94.44 100 HIS A N 1
ATOM 774 C CA . HIS A 1 100 ? 15.810 -9.556 -6.949 1.00 94.44 100 HIS A CA 1
ATOM 775 C C . HIS A 1 100 ? 15.237 -9.554 -8.376 1.00 94.44 100 HIS A C 1
ATOM 777 O O . HIS A 1 100 ? 15.960 -9.858 -9.323 1.00 94.44 100 HIS A O 1
ATOM 783 N N . ILE A 1 101 ? 13.973 -9.153 -8.533 1.00 94.81 101 ILE A N 1
ATOM 784 C CA . ILE A 1 101 ? 13.299 -9.017 -9.830 1.00 94.81 101 ILE A CA 1
ATOM 785 C C . ILE A 1 101 ? 14.021 -7.979 -10.694 1.00 94.81 101 ILE A C 1
ATOM 787 O O . ILE A 1 101 ? 14.283 -8.235 -11.866 1.00 94.81 101 ILE A O 1
ATOM 791 N N . ARG A 1 102 ? 14.430 -6.843 -10.117 1.00 93.19 102 ARG A N 1
ATOM 792 C CA . ARG A 1 102 ? 15.212 -5.818 -10.820 1.00 93.19 102 ARG A CA 1
ATOM 793 C C . ARG A 1 102 ? 16.505 -6.390 -11.403 1.00 93.19 102 ARG A C 1
ATOM 795 O O . ARG A 1 102 ? 16.819 -6.123 -12.558 1.00 93.19 102 ARG A O 1
ATOM 802 N N . GLN A 1 103 ? 17.239 -7.193 -10.630 1.00 93.69 103 GLN A N 1
ATOM 803 C CA . GLN A 1 103 ? 18.463 -7.855 -11.096 1.00 93.69 103 GLN A CA 1
ATOM 804 C C . GLN A 1 103 ? 18.182 -8.873 -12.207 1.00 93.69 103 GLN A C 1
ATOM 806 O O . GLN A 1 103 ? 18.956 -8.961 -13.156 1.00 93.69 103 GLN A O 1
ATOM 811 N N . GLN A 1 104 ? 17.074 -9.615 -12.120 1.00 94.62 104 GLN A N 1
ATOM 812 C CA . GLN A 1 104 ? 16.656 -10.546 -13.173 1.00 94.62 104 GLN A CA 1
ATOM 813 C C . GLN A 1 104 ? 16.310 -9.818 -14.475 1.00 94.62 104 GLN A C 1
ATOM 815 O O . GLN A 1 104 ? 16.773 -10.242 -15.528 1.00 94.62 104 GLN A O 1
ATOM 820 N N . ILE A 1 105 ? 15.565 -8.708 -14.399 1.00 92.62 105 ILE A N 1
ATOM 821 C CA . ILE A 1 105 ? 15.260 -7.865 -15.563 1.00 92.62 105 ILE A CA 1
ATOM 822 C C . ILE A 1 105 ? 16.566 -7.385 -16.198 1.00 92.62 105 ILE A C 1
ATOM 824 O O . ILE A 1 105 ? 16.793 -7.622 -17.377 1.00 92.62 105 ILE A O 1
ATOM 828 N N . LEU A 1 106 ? 17.469 -6.787 -15.410 1.00 91.25 106 LEU A N 1
ATOM 829 C CA . LEU A 1 106 ? 18.751 -6.290 -15.920 1.00 91.25 106 LEU A CA 1
ATOM 830 C C . LEU A 1 106 ? 19.627 -7.380 -16.550 1.00 91.25 106 LEU A C 1
ATOM 832 O O . LEU A 1 106 ? 20.360 -7.089 -17.491 1.00 91.25 106 LEU A O 1
ATOM 836 N N . ALA A 1 107 ? 19.572 -8.609 -16.036 1.00 92.44 107 ALA A N 1
ATOM 837 C CA . ALA A 1 107 ? 20.312 -9.736 -16.593 1.00 92.44 107 ALA A CA 1
ATOM 838 C C . ALA A 1 107 ? 19.739 -10.235 -17.932 1.00 92.44 107 ALA A C 1
ATOM 840 O O . ALA A 1 107 ? 20.477 -10.848 -18.702 1.00 92.44 107 ALA A O 1
ATOM 841 N N . ASP A 1 108 ? 18.451 -9.995 -18.198 1.00 92.12 108 ASP A N 1
ATOM 842 C CA . ASP A 1 108 ? 17.779 -10.400 -19.438 1.00 92.12 108 ASP A CA 1
ATOM 843 C C . ASP A 1 108 ? 17.868 -9.335 -20.549 1.00 92.12 108 ASP A C 1
ATOM 845 O O . ASP A 1 108 ? 17.795 -9.681 -21.730 1.00 92.12 108 ASP A O 1
ATOM 849 N N . LEU A 1 109 ? 18.089 -8.059 -20.192 1.00 89.06 109 LEU A N 1
ATOM 850 C CA . LEU A 1 109 ? 18.233 -6.957 -21.153 1.00 89.06 109 LEU A CA 1
ATOM 851 C C . LEU A 1 109 ? 19.433 -7.163 -22.090 1.00 89.06 109 LEU A C 1
ATOM 853 O O . LEU A 1 109 ? 20.564 -7.419 -21.664 1.00 89.06 109 LEU A O 1
ATOM 857 N N . LYS A 1 110 ? 19.205 -6.970 -23.391 1.00 89.88 110 LYS A N 1
ATOM 858 C CA . LYS A 1 110 ? 20.204 -7.157 -24.448 1.00 89.88 110 LYS A CA 1
ATOM 859 C C . LYS A 1 110 ? 20.591 -5.817 -25.046 1.00 89.88 110 LYS A C 1
ATOM 861 O O . LYS A 1 110 ? 19.795 -5.145 -25.686 1.00 89.88 110 LYS A O 1
ATOM 866 N N . SER A 1 111 ? 21.868 -5.456 -24.940 1.00 82.12 111 SER A N 1
ATOM 867 C CA . SER A 1 111 ? 22.395 -4.191 -25.480 1.00 82.12 111 SER A CA 1
ATOM 868 C C . SER A 1 111 ? 22.256 -4.040 -27.002 1.00 82.12 111 SER A C 1
ATOM 870 O O . SER A 1 111 ? 22.359 -2.930 -27.530 1.00 82.12 111 SER A O 1
ATOM 872 N N . GLU A 1 112 ? 22.039 -5.139 -27.722 1.00 88.62 112 GLU A N 1
ATOM 873 C CA . GLU A 1 112 ? 21.803 -5.142 -29.164 1.00 88.62 112 GLU A CA 1
ATOM 874 C C . GLU A 1 112 ? 20.368 -4.722 -29.522 1.00 88.62 112 GLU A C 1
ATOM 876 O O . GLU A 1 112 ? 20.178 -4.104 -30.575 1.00 88.62 112 GLU A O 1
ATOM 881 N N . ASP A 1 113 ? 19.399 -4.972 -28.634 1.00 91.44 113 ASP A N 1
ATOM 882 C CA . ASP A 1 113 ? 17.995 -4.607 -28.817 1.00 91.44 113 ASP A CA 1
ATOM 883 C C . ASP A 1 113 ? 17.781 -3.107 -28.562 1.00 91.44 113 ASP A C 1
ATOM 885 O O . ASP A 1 113 ? 18.263 -2.520 -27.590 1.00 91.44 113 ASP A O 1
ATOM 889 N N . GLU A 1 114 ? 17.091 -2.446 -29.488 1.00 88.88 114 GLU A N 1
ATOM 890 C CA . GLU A 1 114 ? 16.869 -1.004 -29.416 1.00 88.88 114 GLU A CA 1
ATOM 891 C C . GLU A 1 114 ? 15.935 -0.611 -28.267 1.00 88.88 114 GLU A C 1
ATOM 893 O O . GLU A 1 114 ? 16.187 0.402 -27.609 1.00 88.88 114 GLU A O 1
ATOM 898 N N . ASN A 1 115 ? 14.911 -1.417 -27.983 1.00 85.12 115 ASN A N 1
ATOM 899 C CA . ASN A 1 115 ? 13.974 -1.147 -26.897 1.00 85.12 115 ASN A CA 1
ATOM 900 C C . ASN A 1 115 ? 14.669 -1.305 -25.544 1.00 85.12 115 ASN A C 1
ATOM 902 O O . ASN A 1 115 ? 14.512 -0.441 -24.680 1.00 85.12 115 ASN A O 1
ATOM 906 N N . ASP A 1 116 ? 15.504 -2.333 -25.391 1.00 89.56 116 ASP A N 1
ATOM 907 C CA . ASP A 1 116 ? 16.279 -2.556 -24.167 1.00 89.56 116 ASP A CA 1
ATOM 908 C C . ASP A 1 116 ? 17.287 -1.426 -23.930 1.00 89.56 116 ASP A C 1
ATOM 910 O O . ASP A 1 116 ? 17.432 -0.939 -22.807 1.00 89.56 116 ASP A O 1
ATOM 914 N N . ARG A 1 117 ? 17.947 -0.927 -24.985 1.00 87.81 117 ARG A N 1
ATOM 915 C CA . ARG A 1 117 ? 18.821 0.256 -24.880 1.00 87.81 117 ARG A CA 1
ATOM 916 C C . ARG A 1 117 ? 18.070 1.493 -24.407 1.00 87.81 117 ARG A C 1
ATOM 918 O O . ARG A 1 117 ? 18.578 2.221 -23.554 1.00 87.81 117 ARG A O 1
ATOM 925 N N . ILE A 1 118 ? 16.885 1.744 -24.960 1.00 84.94 118 ILE A N 1
ATOM 926 C CA . ILE A 1 118 ? 16.054 2.886 -24.566 1.00 84.94 118 ILE A CA 1
ATOM 927 C C . ILE A 1 118 ? 15.602 2.730 -23.112 1.00 84.94 118 ILE A C 1
ATOM 929 O O . ILE A 1 118 ? 15.701 3.690 -22.349 1.00 84.94 118 ILE A O 1
ATOM 933 N N . MET A 1 119 ? 15.179 1.531 -22.707 1.00 86.75 119 MET A N 1
ATOM 934 C CA . MET A 1 119 ? 14.777 1.237 -21.332 1.00 86.75 119 MET A CA 1
ATOM 935 C C . MET A 1 119 ? 15.936 1.432 -20.347 1.00 86.75 119 MET A C 1
ATOM 937 O O . MET A 1 119 ? 15.757 2.078 -19.319 1.00 86.75 119 MET A O 1
ATOM 941 N N . MET A 1 120 ? 17.146 0.969 -20.674 1.00 86.06 120 MET A N 1
ATOM 942 C CA . MET A 1 120 ? 18.334 1.204 -19.842 1.00 86.06 120 MET A CA 1
ATOM 943 C C . MET A 1 120 ? 18.686 2.692 -19.729 1.00 86.06 120 MET A C 1
ATOM 945 O O . MET A 1 120 ? 19.079 3.148 -18.659 1.00 86.06 120 MET A O 1
ATOM 949 N N . ALA A 1 121 ? 18.546 3.455 -20.816 1.00 86.00 121 ALA A N 1
ATOM 950 C CA . ALA A 1 121 ? 18.868 4.880 -20.829 1.00 86.00 121 ALA A CA 1
ATOM 951 C C . ALA A 1 121 ? 17.830 5.742 -20.090 1.00 86.00 121 ALA A C 1
ATOM 953 O O . ALA A 1 121 ? 18.189 6.758 -19.498 1.00 86.00 121 ALA A O 1
ATOM 954 N N . GLN A 1 122 ? 16.548 5.372 -20.148 1.00 86.25 122 GLN A N 1
ATOM 955 C CA . GLN A 1 122 ? 15.449 6.119 -19.521 1.00 86.25 122 GLN A CA 1
ATOM 956 C C . GLN A 1 122 ? 15.152 5.663 -18.088 1.00 86.25 122 GLN A C 1
ATOM 958 O O . GLN A 1 122 ? 14.605 6.436 -17.302 1.00 86.25 122 GLN A O 1
ATOM 963 N N . GLY A 1 123 ? 15.524 4.429 -17.751 1.00 89.88 123 GLY A N 1
ATOM 964 C CA . GLY A 1 123 ? 15.103 3.743 -16.541 1.00 89.88 123 GLY A CA 1
ATOM 965 C C . GLY A 1 123 ? 13.800 2.968 -16.740 1.00 89.88 123 GLY A C 1
ATOM 966 O O . GLY A 1 123 ? 13.142 3.025 -17.783 1.00 89.88 123 GLY A O 1
ATOM 967 N N . MET A 1 124 ? 13.402 2.255 -15.690 1.00 91.00 124 MET A N 1
ATOM 968 C CA . MET A 1 124 ? 12.212 1.408 -15.680 1.00 91.00 124 MET A CA 1
ATOM 969 C C . MET A 1 124 ? 11.431 1.555 -14.375 1.00 91.00 124 MET A C 1
ATOM 971 O O . MET A 1 124 ? 12.010 1.762 -13.309 1.00 91.00 124 MET A O 1
ATOM 975 N N . SER A 1 125 ? 10.116 1.423 -14.471 1.00 91.94 125 SER A N 1
ATOM 976 C CA . SER A 1 125 ? 9.210 1.176 -13.354 1.00 91.94 125 SER A CA 1
ATOM 977 C C . SER A 1 125 ? 8.595 -0.207 -13.526 1.00 91.94 125 SER A C 1
ATOM 979 O O . SER A 1 125 ? 8.439 -0.696 -14.643 1.00 91.94 125 SER A O 1
ATOM 981 N N . PHE A 1 126 ? 8.264 -0.865 -12.424 1.00 93.12 126 PHE A N 1
ATOM 982 C CA . PHE A 1 126 ? 7.627 -2.170 -12.478 1.00 93.12 126 PHE A CA 1
ATOM 983 C C . PHE A 1 126 ? 6.627 -2.329 -11.345 1.00 93.12 126 PHE A C 1
ATOM 985 O O . PHE A 1 126 ? 6.869 -1.898 -10.214 1.00 93.12 126 PHE A O 1
ATOM 992 N N . ASP A 1 127 ? 5.511 -2.965 -11.672 1.00 92.88 127 ASP A N 1
ATOM 993 C CA . ASP A 1 127 ? 4.409 -3.196 -10.757 1.00 92.88 127 ASP A CA 1
ATOM 994 C C . ASP A 1 127 ? 4.533 -4.584 -10.141 1.00 92.88 127 ASP A C 1
ATOM 996 O O . ASP A 1 127 ? 4.814 -5.572 -10.824 1.00 92.88 127 ASP A O 1
ATOM 1000 N N . LEU A 1 128 ? 4.329 -4.655 -8.826 1.00 92.94 128 LEU A N 1
ATOM 1001 C CA . LEU A 1 128 ? 4.456 -5.883 -8.051 1.00 92.94 128 LEU A CA 1
ATOM 1002 C C . LEU A 1 128 ? 3.140 -6.229 -7.362 1.00 92.94 128 LEU A C 1
ATOM 1004 O O . LEU A 1 128 ? 2.502 -5.373 -6.743 1.00 92.94 128 LEU A O 1
ATOM 1008 N N . LEU A 1 129 ? 2.791 -7.512 -7.381 1.00 92.81 129 LEU A N 1
ATOM 1009 C CA . LEU A 1 129 ? 1.707 -8.076 -6.586 1.00 92.81 129 LEU A CA 1
ATOM 1010 C C . LEU A 1 129 ? 2.293 -8.838 -5.397 1.00 92.81 129 LEU A C 1
ATOM 1012 O O . LEU A 1 129 ? 3.118 -9.728 -5.579 1.00 92.81 129 LEU A O 1
ATOM 1016 N N . TYR A 1 130 ? 1.850 -8.510 -4.181 1.00 91.75 130 TYR A N 1
ATOM 1017 C CA . TYR A 1 130 ? 2.134 -9.310 -2.987 1.00 91.75 130 TYR A CA 1
ATOM 1018 C C . TYR A 1 130 ? 0.912 -10.149 -2.612 1.00 91.75 130 TYR A C 1
ATOM 1020 O O . TYR A 1 130 ? -0.115 -9.600 -2.200 1.00 91.75 130 TYR A O 1
ATOM 1028 N N . ASP A 1 131 ? 1.043 -11.468 -2.705 1.00 89.19 131 ASP A N 1
ATOM 1029 C CA . ASP A 1 131 ? 0.037 -12.415 -2.231 1.00 89.19 131 ASP A CA 1
ATOM 1030 C C . ASP A 1 131 ? 0.247 -12.675 -0.731 1.00 89.19 131 ASP A C 1
ATOM 1032 O O . ASP A 1 131 ? 1.325 -13.067 -0.283 1.00 89.19 131 ASP A O 1
ATOM 1036 N N . LYS A 1 132 ? -0.791 -12.440 0.076 1.00 83.50 132 LYS A N 1
ATOM 1037 C CA . LYS A 1 132 ? -0.728 -12.597 1.536 1.00 83.50 132 LYS A CA 1
ATOM 1038 C C . LYS A 1 132 ? -0.754 -14.056 1.984 1.00 83.50 132 LYS A C 1
ATOM 1040 O O . LYS A 1 132 ? -0.181 -14.356 3.035 1.00 83.50 132 LYS A O 1
ATOM 1045 N N . ASP A 1 133 ? -1.395 -14.928 1.216 1.00 85.81 133 ASP A N 1
ATOM 1046 C CA . ASP A 1 133 ? -1.620 -16.324 1.582 1.00 85.81 133 ASP A CA 1
ATOM 1047 C C . ASP A 1 133 ? -0.366 -17.147 1.293 1.00 85.81 133 ASP A C 1
ATOM 1049 O O . ASP A 1 133 ? 0.164 -17.834 2.170 1.00 85.81 133 ASP A O 1
ATOM 1053 N N . THR A 1 134 ? 0.182 -17.000 0.088 1.00 89.75 134 THR A N 1
ATOM 1054 C CA . THR A 1 134 ? 1.422 -17.676 -0.330 1.00 89.75 134 THR A CA 1
ATOM 1055 C C . THR A 1 134 ? 2.682 -16.914 0.088 1.00 89.75 134 THR A C 1
ATOM 1057 O O . THR A 1 134 ? 3.783 -17.475 0.118 1.00 89.75 134 THR A O 1
ATOM 1060 N N . ARG A 1 135 ? 2.535 -15.637 0.468 1.00 86.56 135 ARG A N 1
ATOM 1061 C CA . ARG A 1 135 ? 3.623 -14.701 0.786 1.00 86.56 135 ARG A CA 1
ATOM 1062 C C . ARG A 1 135 ? 4.569 -14.461 -0.393 1.00 86.56 135 ARG A C 1
ATOM 1064 O O . ARG A 1 135 ? 5.720 -14.087 -0.146 1.00 86.56 135 ARG A O 1
ATOM 1071 N N . THR A 1 136 ? 4.151 -14.683 -1.635 1.00 90.31 136 THR A N 1
ATOM 1072 C CA . THR A 1 136 ? 4.976 -14.435 -2.826 1.00 90.31 136 THR A CA 1
ATOM 1073 C C . THR A 1 136 ? 4.879 -12.979 -3.281 1.00 90.31 136 THR A C 1
ATOM 1075 O O . THR A 1 136 ? 3.956 -12.250 -2.916 1.00 90.31 136 THR A O 1
ATOM 1078 N N . VAL A 1 137 ? 5.895 -12.536 -4.022 1.00 94.31 137 VAL A N 1
ATOM 1079 C CA . VAL A 1 137 ? 5.922 -11.237 -4.702 1.00 94.31 137 VAL A CA 1
ATOM 1080 C C . VAL A 1 137 ? 6.149 -11.531 -6.175 1.00 94.31 137 VAL A C 1
ATOM 1082 O O . VAL A 1 137 ? 7.131 -12.190 -6.511 1.00 94.31 137 VAL A O 1
ATOM 1085 N N . GLU A 1 138 ? 5.251 -11.066 -7.030 1.00 93.31 138 GLU A N 1
ATOM 1086 C CA . GLU A 1 138 ? 5.257 -11.375 -8.460 1.00 93.31 138 GLU A CA 1
ATOM 1087 C C . GLU A 1 138 ? 5.313 -10.093 -9.287 1.00 93.31 138 GLU A C 1
ATOM 1089 O O . GLU A 1 138 ? 4.691 -9.088 -8.932 1.00 93.31 138 GLU A O 1
ATOM 1094 N N . LEU A 1 139 ? 6.070 -10.136 -10.387 1.00 95.19 139 LEU A N 1
ATOM 1095 C CA . LEU A 1 139 ? 6.096 -9.071 -11.385 1.00 95.19 139 LEU A CA 1
ATOM 1096 C C . LEU A 1 139 ? 4.783 -9.091 -12.170 1.00 95.19 139 LEU A C 1
ATOM 1098 O O . LEU A 1 139 ? 4.442 -10.106 -12.775 1.00 95.19 139 LEU A O 1
ATOM 1102 N N . VAL A 1 140 ? 4.074 -7.968 -12.170 1.00 93.50 140 VAL A N 1
ATOM 1103 C CA . VAL A 1 140 ? 2.817 -7.795 -12.908 1.00 93.50 140 VAL A CA 1
ATOM 1104 C C . VAL A 1 140 ? 3.076 -7.117 -14.244 1.00 93.50 140 VAL A C 1
ATOM 1106 O O . VAL A 1 140 ? 2.608 -7.583 -15.279 1.00 93.50 140 VAL A O 1
ATOM 1109 N N .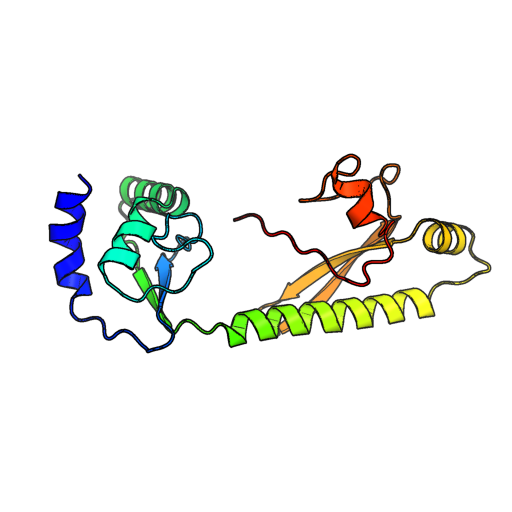 GLU A 1 141 ? 3.832 -6.021 -14.219 1.00 92.31 141 GLU A N 1
ATOM 1110 C CA . GLU A 1 141 ? 4.043 -5.171 -15.385 1.00 92.31 141 GLU A CA 1
ATOM 1111 C C . GLU A 1 141 ? 5.426 -4.520 -15.333 1.00 92.31 141 GLU A C 1
ATOM 1113 O O . GLU A 1 141 ? 5.912 -4.163 -14.259 1.00 92.31 141 GLU A O 1
ATOM 1118 N N . LEU A 1 142 ? 6.057 -4.362 -16.499 1.00 91.50 142 LEU A N 1
ATOM 1119 C CA . LEU A 1 142 ? 7.313 -3.637 -16.680 1.00 91.50 142 LEU A CA 1
ATOM 1120 C C . LEU A 1 142 ? 7.075 -2.473 -17.640 1.00 91.50 142 LEU A C 1
ATOM 1122 O O . LEU A 1 142 ? 6.591 -2.669 -18.753 1.00 91.50 142 LEU A O 1
ATOM 1126 N N . ASN A 1 143 ? 7.452 -1.274 -17.212 1.00 90.00 143 ASN A N 1
ATOM 1127 C CA . ASN A 1 143 ? 7.163 -0.023 -17.890 1.00 90.00 143 ASN A CA 1
ATOM 1128 C C . ASN A 1 143 ? 8.429 0.832 -18.072 1.00 90.00 143 ASN A C 1
ATOM 1130 O O . ASN A 1 143 ? 9.274 0.892 -17.174 1.00 90.00 143 ASN A O 1
ATOM 1134 N N . PRO A 1 144 ? 8.566 1.563 -19.193 1.00 89.44 144 PRO A N 1
ATOM 1135 C CA . PRO A 1 144 ? 9.575 2.610 -19.312 1.00 89.44 144 PRO A CA 1
ATOM 1136 C C . PRO A 1 144 ? 9.337 3.715 -18.277 1.00 89.44 144 PRO A C 1
ATOM 1138 O O . PRO A 1 144 ? 8.206 4.180 -18.089 1.00 89.44 144 PRO A O 1
ATOM 1141 N N . PHE A 1 145 ? 10.401 4.175 -17.627 1.00 92.06 145 PHE A N 1
ATOM 1142 C CA . PHE A 1 145 ? 10.305 5.208 -16.602 1.00 92.06 145 PHE A CA 1
ATOM 1143 C C . PHE A 1 145 ? 10.263 6.623 -17.191 1.00 92.06 145 PHE A C 1
ATOM 1145 O O . PHE A 1 145 ? 10.991 6.963 -18.124 1.00 92.06 145 PHE A O 1
ATOM 1152 N N . GLY A 1 146 ? 9.456 7.488 -16.572 1.00 88.62 146 GLY A N 1
ATOM 1153 C CA . GLY A 1 146 ? 9.588 8.937 -16.687 1.00 88.62 146 GLY A CA 1
ATOM 1154 C C . GLY A 1 146 ? 8.331 9.676 -17.134 1.00 88.62 146 GLY A C 1
ATOM 1155 O O . GLY A 1 146 ? 7.386 9.108 -17.661 1.00 88.62 146 GLY A O 1
ATOM 1156 N N . VAL A 1 147 ? 8.357 11.004 -16.988 1.00 88.31 147 VAL A N 1
ATOM 1157 C CA . VAL A 1 147 ? 7.205 11.904 -17.226 1.00 88.31 147 VAL A CA 1
ATOM 1158 C C . VAL A 1 147 ? 6.625 11.866 -18.648 1.00 88.31 147 VAL A C 1
ATOM 1160 O O . VAL A 1 147 ? 5.511 12.329 -18.878 1.00 88.31 147 VAL A O 1
ATOM 1163 N N . ARG A 1 148 ? 7.392 11.367 -19.623 1.00 87.31 148 ARG A N 1
ATOM 1164 C CA . ARG A 1 148 ? 6.966 11.219 -21.025 1.00 87.31 148 ARG A CA 1
ATOM 1165 C C . ARG A 1 148 ? 6.562 9.791 -21.382 1.00 87.31 148 ARG A C 1
ATOM 1167 O O . ARG A 1 148 ? 6.188 9.556 -22.528 1.00 87.31 148 ARG A O 1
ATOM 1174 N N . SER A 1 149 ? 6.674 8.853 -20.447 1.00 84.56 149 SER A N 1
ATOM 1175 C CA . SER A 1 149 ? 6.201 7.491 -20.643 1.00 84.56 149 SER A CA 1
ATOM 1176 C C . SER A 1 149 ? 4.694 7.418 -20.354 1.00 84.56 149 SER A C 1
ATOM 1178 O O . SER A 1 149 ? 4.143 8.300 -19.689 1.00 84.56 149 SER A O 1
ATOM 1180 N N . PRO A 1 150 ? 3.992 6.393 -20.865 1.00 81.12 150 PRO A N 1
ATOM 1181 C CA . PRO A 1 150 ? 2.588 6.171 -20.528 1.00 81.12 150 PRO A CA 1
ATOM 1182 C C . PRO A 1 150 ? 2.391 5.693 -19.077 1.00 81.12 150 PRO A C 1
ATOM 1184 O O . PRO A 1 150 ? 1.250 5.556 -18.640 1.00 81.12 150 PRO A O 1
ATOM 1187 N N . CYS A 1 151 ? 3.472 5.434 -18.330 1.00 84.06 151 CYS A N 1
ATOM 1188 C CA . CYS A 1 151 ? 3.400 4.922 -16.969 1.00 84.06 151 CYS A CA 1
ATOM 1189 C C . CYS A 1 151 ? 2.859 5.985 -16.001 1.00 84.06 151 CYS A C 1
ATOM 1191 O O . CYS A 1 151 ? 3.303 7.137 -15.974 1.00 84.06 151 CYS A O 1
ATOM 1193 N N . GLY A 1 152 ? 1.899 5.587 -15.167 1.00 83.69 152 GLY A N 1
ATOM 1194 C CA . GLY A 1 152 ? 1.430 6.417 -14.064 1.00 83.69 152 GLY A CA 1
ATOM 1195 C C . GLY A 1 152 ? 2.459 6.482 -12.932 1.00 83.69 152 GLY A C 1
ATOM 1196 O O . GLY A 1 152 ? 3.112 5.499 -12.616 1.00 83.69 152 GLY A O 1
ATOM 1197 N N . SER A 1 153 ? 2.566 7.630 -12.259 1.00 85.69 153 SER A N 1
ATOM 1198 C CA . SER A 1 153 ? 3.413 7.800 -11.065 1.00 85.69 153 SER A CA 1
ATOM 1199 C C . SER A 1 153 ? 2.695 7.483 -9.744 1.00 85.69 153 SER A C 1
ATOM 1201 O O . SER A 1 153 ? 3.253 7.690 -8.666 1.00 85.69 153 SER A O 1
ATOM 1203 N N . CYS A 1 154 ? 1.451 6.996 -9.803 1.00 88.88 154 CYS A N 1
ATOM 1204 C CA . CYS A 1 154 ? 0.617 6.668 -8.643 1.00 88.88 154 CYS A CA 1
ATOM 1205 C C . CYS A 1 154 ? 0.535 7.822 -7.621 1.00 88.88 154 CYS A C 1
ATOM 1207 O O . CYS A 1 154 ? -0.071 8.856 -7.897 1.00 88.88 154 CYS A O 1
ATOM 1209 N N . LEU A 1 155 ? 1.127 7.651 -6.433 1.00 90.94 155 LEU A N 1
ATOM 1210 C CA . LEU A 1 155 ? 1.119 8.640 -5.344 1.00 90.94 155 LEU A CA 1
ATOM 1211 C C . LEU A 1 155 ? 2.231 9.691 -5.458 1.00 90.94 155 LEU A C 1
ATOM 1213 O O . LEU A 1 155 ? 2.359 10.560 -4.591 1.00 90.94 155 LEU A O 1
ATOM 1217 N N . PHE A 1 156 ? 3.042 9.613 -6.507 1.00 91.56 156 PHE A N 1
ATOM 1218 C CA . PHE A 1 156 ? 4.015 10.629 -6.874 1.00 91.56 156 PHE A CA 1
ATOM 1219 C C . PHE A 1 156 ? 3.459 11.515 -7.982 1.00 91.56 156 PHE A C 1
ATOM 1221 O O . PHE A 1 156 ? 2.624 11.103 -8.788 1.00 91.56 156 PHE A O 1
ATOM 1228 N N . GLN A 1 157 ? 3.940 12.748 -8.038 1.00 92.19 157 GLN A N 1
ATOM 1229 C CA . GLN A 1 157 ? 3.634 13.708 -9.081 1.00 92.19 157 GLN A CA 1
ATOM 1230 C C . GLN A 1 157 ? 4.924 14.023 -9.841 1.00 92.19 157 GLN A C 1
ATOM 1232 O O . GLN A 1 157 ? 5.847 14.605 -9.277 1.00 92.19 157 GLN A O 1
ATOM 1237 N N . TRP A 1 158 ? 4.971 13.672 -11.129 1.00 90.19 158 TRP A N 1
ATOM 1238 C CA . TRP A 1 158 ? 6.171 13.767 -11.970 1.00 90.19 158 TRP A CA 1
ATOM 1239 C C . TRP A 1 158 ? 6.927 15.102 -11.905 1.00 90.19 158 TRP A C 1
ATOM 1241 O O . TRP A 1 158 ? 8.149 15.108 -12.024 1.00 90.19 158 TRP A O 1
ATOM 1251 N N . ILE A 1 159 ? 6.222 16.229 -11.750 1.00 90.12 159 ILE A N 1
ATOM 1252 C CA . ILE A 1 159 ? 6.843 17.562 -11.722 1.00 90.12 159 ILE A CA 1
ATOM 1253 C C . ILE A 1 159 ? 7.270 17.933 -10.303 1.00 90.12 159 ILE A C 1
ATOM 1255 O O . ILE A 1 159 ? 8.386 18.401 -10.101 1.00 90.12 159 ILE A O 1
ATOM 1259 N N . ARG A 1 160 ? 6.384 17.747 -9.317 1.00 91.31 160 ARG A N 1
ATOM 1260 C CA . ARG A 1 160 ? 6.647 18.175 -7.931 1.00 91.31 160 ARG A CA 1
ATOM 1261 C C . ARG A 1 160 ? 7.646 17.274 -7.220 1.00 91.31 160 ARG A C 1
ATOM 1263 O O . ARG A 1 160 ? 8.421 17.761 -6.412 1.00 91.31 160 ARG A O 1
ATOM 1270 N N . ASP A 1 161 ? 7.633 15.987 -7.542 1.00 92.00 161 ASP A N 1
ATOM 1271 C CA . ASP A 1 161 ? 8.475 14.971 -6.912 1.00 92.00 161 ASP A CA 1
ATOM 1272 C C . ASP A 1 161 ? 9.676 14.597 -7.788 1.00 92.00 161 ASP A C 1
ATOM 1274 O O . ASP A 1 161 ? 10.295 13.557 -7.578 1.00 92.00 161 ASP A O 1
ATOM 1278 N N . ARG A 1 162 ? 10.014 15.427 -8.785 1.00 90.62 162 ARG A N 1
ATOM 1279 C CA . ARG A 1 162 ? 11.068 15.128 -9.761 1.00 90.62 162 ARG A CA 1
ATOM 1280 C C . ARG A 1 162 ? 12.415 14.836 -9.098 1.00 90.62 162 ARG A C 1
ATOM 1282 O O . ARG A 1 162 ? 13.052 13.853 -9.456 1.00 90.62 162 ARG A O 1
ATOM 1289 N N . GLU A 1 163 ? 12.802 15.642 -8.110 1.00 89.75 163 GLU A N 1
ATOM 1290 C CA . GLU A 1 163 ? 14.058 15.463 -7.367 1.00 89.75 163 GLU A CA 1
ATOM 1291 C C . GLU A 1 163 ? 14.135 14.114 -6.640 1.00 89.75 163 GLU A C 1
ATOM 1293 O O . GLU A 1 163 ? 15.222 13.576 -6.455 1.00 89.75 163 GLU A O 1
ATOM 1298 N N . VAL A 1 164 ? 12.987 13.582 -6.209 1.00 89.38 164 VAL A N 1
ATOM 1299 C CA . VAL A 1 164 ? 12.887 12.282 -5.532 1.00 89.38 164 VAL A CA 1
ATOM 1300 C C . VAL A 1 164 ? 12.878 11.154 -6.558 1.00 89.38 164 VAL A C 1
ATOM 1302 O O . VAL A 1 164 ? 13.610 10.185 -6.415 1.00 89.38 164 VAL A O 1
ATOM 1305 N N . LEU A 1 165 ? 12.064 11.289 -7.606 1.00 88.81 165 LEU A N 1
ATOM 1306 C CA . LEU A 1 165 ? 11.870 10.267 -8.634 1.00 88.81 165 LEU A CA 1
ATOM 1307 C C . LEU A 1 165 ? 13.135 9.995 -9.457 1.00 88.81 165 LEU A C 1
ATOM 1309 O O . LEU A 1 165 ? 13.385 8.852 -9.819 1.00 88.81 165 LEU A O 1
ATOM 1313 N N . TYR A 1 166 ? 13.917 11.031 -9.756 1.00 88.56 166 TYR A N 1
ATOM 1314 C CA . TYR A 1 166 ? 15.161 10.919 -10.527 1.00 88.56 166 TYR A CA 1
ATOM 1315 C C . TYR A 1 166 ? 16.413 10.866 -9.646 1.00 88.56 166 TYR A C 1
ATOM 1317 O O . TYR A 1 166 ? 17.517 10.876 -10.181 1.00 88.56 166 TYR A O 1
ATOM 1325 N N . ASP A 1 167 ? 16.232 10.840 -8.323 1.00 85.62 167 ASP A N 1
ATOM 1326 C CA . ASP A 1 167 ? 17.299 10.890 -7.322 1.00 85.62 167 ASP A CA 1
ATOM 1327 C C . ASP A 1 167 ? 18.381 11.944 -7.626 1.00 85.62 167 ASP A C 1
ATOM 1329 O O . ASP A 1 167 ? 19.578 11.681 -7.588 1.00 85.62 167 ASP A O 1
ATOM 1333 N N . GLU A 1 168 ? 17.969 13.179 -7.939 1.00 82.25 168 GLU A N 1
ATOM 1334 C CA . GLU A 1 168 ? 18.893 14.233 -8.409 1.00 82.25 168 GLU A CA 1
ATOM 1335 C C . GLU A 1 168 ? 19.926 14.670 -7.361 1.00 82.25 168 GLU A C 1
ATOM 1337 O O . GLU A 1 168 ? 20.857 15.409 -7.673 1.00 82.25 168 GLU A O 1
ATOM 1342 N N . ASN A 1 169 ? 19.745 14.235 -6.116 1.00 81.12 169 ASN A N 1
ATOM 1343 C CA . ASN A 1 169 ? 20.640 14.521 -5.003 1.00 81.12 169 ASN A CA 1
ATOM 1344 C C . ASN A 1 169 ? 21.404 13.272 -4.527 1.00 81.12 169 ASN A C 1
ATOM 1346 O O . ASN A 1 169 ? 21.990 13.337 -3.448 1.00 81.12 169 ASN A O 1
ATOM 1350 N N . GLU A 1 170 ? 21.352 12.159 -5.273 1.00 80.62 170 GLU A N 1
ATOM 1351 C CA . GLU A 1 170 ? 22.034 10.891 -4.958 1.00 80.62 170 GLU A CA 1
ATOM 1352 C C . GLU A 1 170 ? 21.799 10.457 -3.503 1.00 80.62 170 GLU A C 1
ATOM 1354 O O . GLU A 1 170 ? 22.723 10.165 -2.742 1.00 80.62 170 GLU A O 1
ATOM 1359 N N . LYS A 1 171 ? 20.537 10.498 -3.066 1.00 73.19 171 LYS A N 1
ATOM 1360 C CA . LYS A 1 171 ? 20.178 10.286 -1.661 1.00 73.19 171 LYS A CA 1
ATOM 1361 C C . LYS A 1 171 ? 20.379 8.835 -1.235 1.00 73.19 171 LYS A C 1
ATOM 1363 O O . LYS A 1 171 ? 20.432 8.589 -0.034 1.00 73.19 171 LYS A O 1
ATOM 1368 N N . GLU A 1 172 ? 20.431 7.887 -2.176 1.00 72.75 172 GLU A N 1
ATOM 1369 C CA . GLU A 1 172 ? 20.499 6.435 -1.925 1.00 72.75 172 GLU A CA 1
ATOM 1370 C C . GLU A 1 172 ? 19.388 5.919 -0.981 1.00 72.75 172 GLU A C 1
ATOM 1372 O O . GLU A 1 172 ? 19.470 4.834 -0.402 1.00 72.75 172 GLU A O 1
ATOM 1377 N N . THR A 1 173 ? 18.310 6.689 -0.818 1.00 75.19 173 THR A N 1
ATOM 1378 C CA . THR A 1 173 ? 17.169 6.349 0.035 1.00 75.19 173 THR A CA 1
ATOM 1379 C C . THR A 1 173 ? 15.930 6.097 -0.805 1.00 75.19 173 THR A C 1
ATOM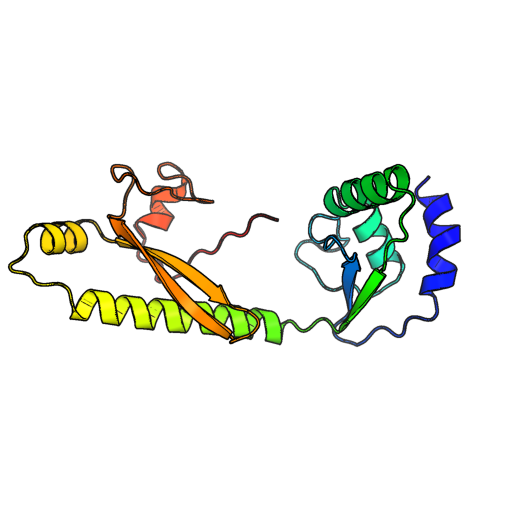 1381 O O . THR A 1 173 ? 15.617 6.873 -1.704 1.00 75.19 173 THR A O 1
ATOM 1384 N N . VAL A 1 174 ? 15.169 5.060 -0.454 1.00 80.12 174 VAL A N 1
ATOM 1385 C CA . VAL A 1 174 ? 13.877 4.762 -1.083 1.00 80.12 174 VAL A CA 1
ATOM 1386 C C . VAL A 1 174 ? 12.766 5.557 -0.394 1.00 80.12 174 VAL A C 1
ATOM 1388 O O . VAL A 1 174 ? 12.518 5.369 0.797 1.00 80.12 174 VAL A O 1
ATOM 1391 N N . GLU A 1 175 ? 12.070 6.409 -1.147 1.00 85.25 175 GLU A N 1
ATOM 1392 C CA . GLU A 1 175 ? 10.857 7.097 -0.687 1.00 85.25 175 GLU A CA 1
ATOM 1393 C C . GLU A 1 175 ? 9.636 6.173 -0.826 1.00 85.25 175 GLU A C 1
ATOM 1395 O O . GLU A 1 175 ? 9.423 5.555 -1.870 1.00 85.25 175 GLU A O 1
ATOM 1400 N N . PHE A 1 176 ? 8.792 6.104 0.208 1.00 83.69 176 PHE A N 1
ATOM 1401 C CA . PHE A 1 176 ? 7.598 5.256 0.218 1.00 83.69 176 PHE A CA 1
ATOM 1402 C C . PHE A 1 176 ? 6.339 6.060 0.553 1.00 83.69 176 PHE A C 1
ATOM 1404 O O . PHE A 1 176 ? 6.296 6.782 1.549 1.00 83.69 176 PHE A O 1
ATOM 1411 N N . ARG A 1 177 ? 5.283 5.902 -0.256 1.00 83.44 177 ARG A N 1
ATOM 1412 C CA . ARG A 1 177 ? 3.979 6.555 -0.059 1.00 83.44 177 ARG A CA 1
ATOM 1413 C C . ARG A 1 177 ? 2.861 5.522 -0.018 1.00 83.44 177 ARG A C 1
ATOM 1415 O O . ARG A 1 177 ? 2.831 4.598 -0.825 1.00 83.44 177 ARG A O 1
ATOM 1422 N N . VAL A 1 178 ? 1.917 5.715 0.901 1.00 79.19 178 VAL A N 1
ATOM 1423 C CA . VAL A 1 178 ? 0.726 4.869 1.061 1.00 79.19 178 VAL A CA 1
ATOM 1424 C C . VAL A 1 178 ? -0.504 5.759 1.082 1.00 79.19 178 VAL A C 1
ATOM 1426 O O . VAL A 1 178 ? -0.526 6.762 1.792 1.00 79.19 178 VAL A O 1
ATOM 1429 N N . SER A 1 179 ? -1.527 5.376 0.323 1.00 66.88 179 SER A N 1
ATOM 1430 C CA . SER A 1 179 ? -2.862 5.965 0.415 1.00 66.88 179 SER A CA 1
ATOM 1431 C C . SER A 1 179 ? -3.756 5.052 1.249 1.00 66.88 179 SER A C 1
ATOM 1433 O O . SER A 1 179 ? -3.639 3.821 1.179 1.00 66.88 179 SER A O 1
ATOM 1435 N N . TYR A 1 180 ? -4.589 5.649 2.099 1.00 52.59 180 TYR A N 1
ATOM 1436 C CA . TYR A 1 180 ? -5.337 4.946 3.137 1.00 52.59 180 TYR A CA 1
ATOM 1437 C C . TYR A 1 180 ? -6.811 4.778 2.802 1.00 52.59 180 TYR A C 1
ATOM 1439 O O . TYR A 1 180 ? -7.447 5.769 2.403 1.00 52.59 180 TYR A O 1
#

Secondary structure (DSSP, 8-state):
-HHHHHHHHHHHHTT----TT-EEEEESS---TTS--SSTT---B-SHHHHHHHHHH-HHHHHHHHHHHHTTPPPPEEEEE--HHHHHHHHHHHHHHHHHHHHHHHHH--TTSHHHHHHHHH-EEEEEEE-TTT--EEEEEEEE-STTSS---TTS-TTTTHHHHTTTT-----------

pLDDT: mean 86.52, std 8.06, range [52.47, 95.19]

Radius of gyration: 22.0 Å; chains: 1; bounding box: 52×36×59 Å